Protein AF-A0A820HX40-F1 (afdb_monomer_lite)

Structure (mmCIF, N/CA/C/O backbone):
data_AF-A0A820HX40-F1
#
_entry.id   AF-A0A820HX40-F1
#
loop_
_atom_site.group_PDB
_atom_site.id
_atom_site.type_symbol
_atom_site.label_atom_id
_atom_site.label_alt_id
_atom_site.label_comp_id
_atom_site.label_asym_id
_atom_site.label_entity_id
_atom_site.label_seq_id
_atom_site.pdbx_PDB_ins_code
_atom_site.Cartn_x
_atom_site.Cartn_y
_atom_site.Cartn_z
_atom_site.occupancy
_atom_site.B_iso_or_equiv
_atom_site.auth_seq_id
_atom_site.auth_comp_id
_atom_site.auth_asym_id
_atom_site.auth_atom_id
_atom_site.pdbx_PDB_model_num
ATOM 1 N N . MET A 1 1 ? -8.913 46.344 -0.616 1.00 62.09 1 MET A N 1
ATOM 2 C CA . MET A 1 1 ? -8.814 44.987 -1.208 1.00 62.09 1 MET A CA 1
ATOM 3 C C . MET A 1 1 ? -7.650 44.812 -2.185 1.00 62.09 1 MET A C 1
ATOM 5 O O . MET A 1 1 ? -6.866 43.898 -1.988 1.00 62.09 1 MET A O 1
ATOM 9 N N . ARG A 1 2 ? -7.462 45.682 -3.193 1.00 68.81 2 ARG A N 1
ATOM 10 C CA . ARG A 1 2 ? -6.372 45.537 -4.188 1.00 68.81 2 ARG A CA 1
ATOM 11 C C . ARG A 1 2 ? -4.945 45.664 -3.620 1.00 68.81 2 ARG A C 1
ATOM 13 O O . ARG A 1 2 ? -4.053 44.970 -4.091 1.00 68.81 2 ARG A O 1
ATOM 20 N N . TYR A 1 3 ? -4.742 46.474 -2.577 1.00 76.94 3 TYR A N 1
ATOM 21 C CA . TYR A 1 3 ? -3.432 46.637 -1.923 1.00 76.94 3 TYR A CA 1
ATOM 22 C C . TYR A 1 3 ? -2.937 45.370 -1.212 1.00 76.94 3 TYR A C 1
ATOM 24 O O . TYR A 1 3 ? -1.769 45.020 -1.344 1.00 76.94 3 TYR A O 1
ATOM 32 N N . TYR A 1 4 ? -3.821 44.646 -0.521 1.00 77.62 4 TYR A N 1
ATOM 33 C CA . TYR A 1 4 ? -3.453 43.404 0.167 1.00 77.62 4 TYR A CA 1
ATOM 34 C C . TYR A 1 4 ? -3.091 42.287 -0.815 1.00 77.62 4 TYR A C 1
ATOM 36 O O . TYR A 1 4 ? -2.154 41.541 -0.560 1.00 77.62 4 TYR A O 1
ATOM 44 N N . LEU A 1 5 ? -3.761 42.226 -1.971 1.00 73.12 5 LEU A N 1
ATOM 45 C CA . LEU A 1 5 ? -3.443 41.263 -3.027 1.00 73.12 5 LEU A CA 1
ATOM 46 C C . LEU A 1 5 ? -2.043 41.504 -3.618 1.00 73.12 5 LEU A C 1
ATOM 48 O O . LEU A 1 5 ? -1.281 40.563 -3.812 1.00 73.12 5 LEU A O 1
ATOM 52 N N . ILE A 1 6 ? -1.676 42.769 -3.846 1.00 74.50 6 ILE A N 1
ATOM 53 C CA . ILE A 1 6 ? -0.346 43.140 -4.354 1.00 74.50 6 ILE A CA 1
ATOM 54 C C . ILE A 1 6 ? 0.740 42.863 -3.302 1.00 74.50 6 ILE A C 1
ATOM 56 O O . ILE A 1 6 ? 1.815 42.376 -3.653 1.00 74.50 6 ILE A O 1
ATOM 60 N N . LEU A 1 7 ? 0.459 43.125 -2.020 1.00 74.06 7 LEU A N 1
ATOM 61 C CA . LEU A 1 7 ? 1.388 42.832 -0.925 1.00 74.06 7 LEU A CA 1
ATOM 62 C C . LEU A 1 7 ? 1.625 41.320 -0.775 1.00 74.06 7 LEU A C 1
ATOM 64 O O . LEU A 1 7 ? 2.762 40.897 -0.604 1.00 74.06 7 LEU A O 1
ATOM 68 N N . PHE A 1 8 ? 0.570 40.511 -0.907 1.00 73.81 8 PHE A N 1
ATOM 69 C CA . PHE A 1 8 ? 0.637 39.051 -0.813 1.00 73.81 8 PHE A CA 1
ATOM 70 C C . PHE A 1 8 ? 1.453 38.442 -1.961 1.00 73.81 8 PHE A C 1
ATOM 72 O O . PHE A 1 8 ? 2.351 37.640 -1.729 1.00 73.81 8 PHE A O 1
ATOM 79 N N . ILE A 1 9 ? 1.229 38.909 -3.195 1.00 75.44 9 ILE A N 1
ATOM 80 C CA . ILE A 1 9 ? 2.014 38.491 -4.366 1.00 75.44 9 ILE A CA 1
ATOM 81 C C . ILE A 1 9 ? 3.492 38.884 -4.203 1.00 75.44 9 ILE A C 1
ATOM 83 O O . ILE A 1 9 ? 4.380 38.092 -4.512 1.00 75.44 9 ILE A O 1
ATOM 87 N N . ARG A 1 10 ? 3.785 40.078 -3.669 1.00 73.25 10 ARG A N 1
ATOM 88 C CA . ARG A 1 10 ? 5.164 40.509 -3.378 1.00 73.25 10 ARG A CA 1
ATOM 89 C C . ARG A 1 10 ? 5.830 39.665 -2.289 1.00 73.25 10 ARG A C 1
ATOM 91 O O . ARG A 1 10 ? 7.018 39.386 -2.417 1.00 73.25 10 ARG A O 1
ATOM 98 N N . LEU A 1 11 ? 5.086 39.229 -1.273 1.00 71.31 11 LEU A N 1
ATOM 99 C CA . LEU A 1 11 ? 5.598 38.364 -0.206 1.00 71.31 11 LEU A CA 1
ATOM 100 C C . LEU A 1 11 ? 5.922 36.954 -0.729 1.00 71.31 11 LEU A C 1
ATOM 102 O O . LEU A 1 11 ? 6.959 36.403 -0.376 1.00 71.31 11 LEU A O 1
ATOM 106 N N . CYS A 1 12 ? 5.101 36.420 -1.641 1.00 67.62 12 CYS A N 1
ATOM 107 C CA . CYS A 1 12 ? 5.338 35.125 -2.289 1.00 67.62 12 CYS A CA 1
ATOM 108 C C . CYS A 1 12 ? 6.520 35.129 -3.273 1.00 67.62 12 CYS A C 1
ATOM 110 O O . CYS A 1 12 ? 7.162 34.100 -3.447 1.00 67.62 12 CYS A O 1
ATOM 112 N N . ILE A 1 13 ? 6.812 36.260 -3.929 1.00 71.56 13 ILE A N 1
ATOM 113 C CA . ILE A 1 13 ? 7.915 36.357 -4.906 1.00 71.56 13 ILE A CA 1
ATOM 114 C C . ILE A 1 13 ? 9.262 36.652 -4.222 1.00 71.56 13 ILE A C 1
ATOM 116 O O . ILE A 1 13 ? 10.304 36.252 -4.733 1.00 71.56 13 ILE A O 1
ATOM 120 N N . LEU A 1 14 ? 9.260 37.348 -3.079 1.00 65.81 14 LEU A N 1
ATOM 121 C CA . LEU A 1 14 ? 10.488 37.753 -2.377 1.00 65.81 14 LEU A CA 1
ATOM 122 C C . LEU A 1 14 ? 10.947 36.777 -1.284 1.00 65.81 14 LEU A C 1
ATOM 124 O O . LEU A 1 14 ? 12.070 36.913 -0.810 1.00 65.81 14 LEU A O 1
ATOM 128 N N . TYR A 1 15 ? 10.128 35.789 -0.920 1.00 63.06 15 TYR A N 1
ATOM 129 C CA . TYR A 1 15 ? 10.543 34.648 -0.103 1.00 63.06 15 TYR A CA 1
ATOM 130 C C . TYR A 1 15 ? 10.597 33.385 -0.971 1.00 63.06 15 TYR A C 1
ATOM 132 O O . TYR A 1 15 ? 9.665 32.575 -0.934 1.00 63.06 15 TYR A O 1
ATOM 140 N N . PRO A 1 16 ? 11.658 33.181 -1.775 1.00 64.00 16 PRO A N 1
ATOM 141 C CA . PRO A 1 16 ? 11.935 31.850 -2.280 1.00 64.00 16 PRO A CA 1
ATOM 142 C C . PRO A 1 16 ? 12.153 30.951 -1.062 1.00 64.00 16 PRO A C 1
ATOM 144 O O . PRO A 1 16 ? 13.019 31.204 -0.228 1.00 64.00 16 PRO A O 1
ATOM 147 N N . ILE A 1 17 ? 11.313 29.928 -0.937 1.00 62.31 17 ILE A N 1
ATOM 148 C CA . ILE A 1 17 ? 11.479 28.863 0.045 1.00 62.31 17 ILE A CA 1
ATOM 149 C C . ILE A 1 17 ? 12.842 28.243 -0.258 1.00 62.31 17 ILE A C 1
ATOM 151 O O . ILE A 1 17 ? 12.992 27.545 -1.264 1.00 62.31 17 ILE A O 1
ATOM 155 N N . GLU A 1 18 ? 13.846 28.536 0.570 1.00 53.94 18 GLU A N 1
ATOM 156 C CA . GLU A 1 18 ? 15.091 27.782 0.571 1.00 53.94 18 GLU A CA 1
ATOM 157 C C . GLU A 1 18 ? 14.709 26.326 0.811 1.00 53.94 18 GLU A C 1
ATOM 159 O O . GLU A 1 18 ? 14.340 25.904 1.907 1.00 53.94 18 GLU A O 1
ATOM 164 N N . SER A 1 19 ? 14.716 25.564 -0.278 1.00 46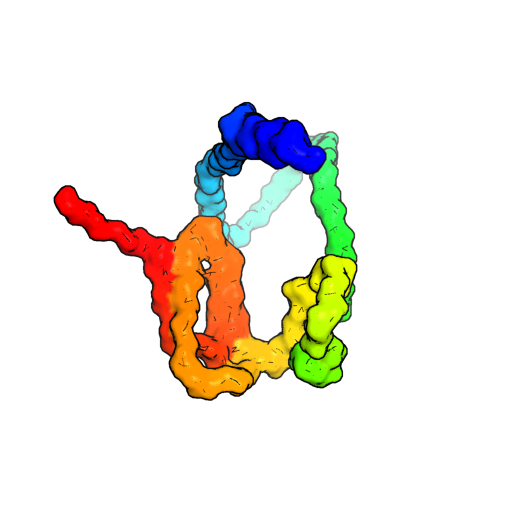.47 19 SER A N 1
ATOM 165 C CA . SER A 1 19 ? 14.550 24.127 -0.246 1.00 46.47 19 SER A CA 1
ATOM 166 C C . SER A 1 19 ? 15.738 23.601 0.540 1.00 46.47 19 SER A C 1
ATOM 168 O O . SER A 1 19 ? 16.864 23.603 0.047 1.00 46.47 19 SER A O 1
ATOM 170 N N . THR A 1 20 ? 15.500 23.221 1.794 1.00 49.19 20 THR A N 1
ATOM 171 C CA . THR A 1 20 ? 16.500 22.594 2.652 1.00 49.19 20 THR A CA 1
ATOM 172 C C . THR A 1 20 ? 16.835 21.227 2.061 1.00 49.19 20 THR A C 1
ATOM 174 O O . THR A 1 20 ? 16.227 20.207 2.377 1.00 49.19 20 THR A O 1
ATOM 177 N N . ILE A 1 21 ? 17.789 21.225 1.135 1.00 52.41 21 ILE A N 1
ATOM 178 C CA . ILE A 1 21 ? 18.456 20.041 0.612 1.00 52.41 21 ILE A CA 1
ATOM 179 C C . ILE A 1 21 ? 19.359 19.543 1.744 1.00 52.41 21 ILE A C 1
ATOM 181 O O . ILE A 1 21 ? 20.466 20.036 1.944 1.00 52.41 21 ILE A O 1
ATOM 185 N N . GLY A 1 22 ? 18.851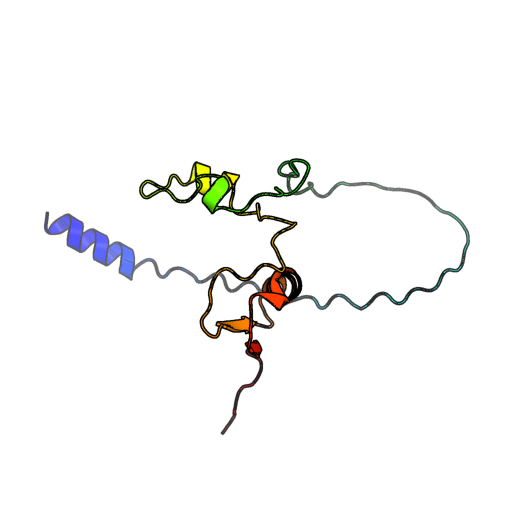 18.602 2.540 1.00 43.03 22 GLY A N 1
ATOM 186 C CA . GLY A 1 22 ? 19.650 17.883 3.529 1.00 43.03 22 GLY A CA 1
ATOM 187 C C . GLY A 1 22 ? 20.661 16.957 2.834 1.00 43.03 22 GLY A C 1
ATOM 188 O O . GLY A 1 22 ? 20.295 16.281 1.867 1.00 43.03 22 GLY A O 1
ATOM 189 N N . PRO A 1 23 ? 21.928 16.905 3.280 1.00 53.34 23 PRO A N 1
ATOM 190 C CA . PRO A 1 23 ? 22.953 16.106 2.629 1.00 53.34 23 PRO A CA 1
ATOM 191 C C . PRO A 1 23 ? 22.818 14.613 2.956 1.00 53.34 23 PRO A C 1
ATOM 193 O O . PRO A 1 23 ? 22.616 14.224 4.101 1.00 53.34 23 PRO A O 1
ATOM 196 N N . GLY A 1 24 ? 23.005 13.796 1.916 1.00 38.97 24 GLY A N 1
ATOM 197 C CA . GLY A 1 24 ? 23.921 12.651 1.919 1.00 38.97 24 GLY A CA 1
ATOM 198 C C . GLY A 1 24 ? 23.692 11.556 2.958 1.00 38.97 24 GLY A C 1
ATOM 199 O O . GLY A 1 24 ? 24.123 11.653 4.101 1.00 38.97 24 GLY A O 1
ATOM 200 N N . GLY A 1 25 ? 23.118 10.440 2.506 1.00 37.41 25 GLY A N 1
ATOM 201 C CA . GLY A 1 25 ? 23.002 9.217 3.289 1.00 37.41 25 GLY A CA 1
ATOM 202 C C . GLY A 1 25 ? 24.351 8.661 3.757 1.00 37.41 25 GLY A C 1
ATOM 203 O O . GLY A 1 25 ? 25.266 8.435 2.965 1.00 37.41 25 GLY A O 1
ATOM 204 N N . HIS A 1 26 ? 24.423 8.343 5.048 1.00 35.00 26 HIS A N 1
ATOM 205 C CA . HIS A 1 26 ? 25.384 7.384 5.570 1.00 35.00 26 HIS A CA 1
ATOM 206 C C . HIS A 1 26 ? 24.872 5.967 5.286 1.00 35.00 26 HIS A C 1
ATOM 208 O O . HIS A 1 26 ? 23.814 5.560 5.762 1.00 35.00 26 HIS A O 1
ATOM 214 N N . LYS A 1 27 ? 25.633 5.206 4.496 1.00 40.50 27 LYS A N 1
ATOM 215 C CA . LYS A 1 27 ? 25.455 3.759 4.353 1.00 40.50 27 LYS A CA 1
ATOM 216 C C . LYS A 1 27 ? 25.864 3.099 5.672 1.00 40.50 27 LYS A C 1
ATOM 218 O O . LYS A 1 27 ? 27.033 3.166 6.044 1.00 40.50 27 LYS A O 1
ATOM 223 N N . SER A 1 28 ? 24.928 2.461 6.370 1.00 32.75 28 SER A N 1
ATOM 224 C CA . SER A 1 28 ? 25.262 1.574 7.489 1.00 32.75 28 SER A CA 1
ATOM 225 C C . SER A 1 28 ? 25.777 0.231 6.948 1.00 32.75 28 SER A C 1
ATOM 227 O O . SER A 1 28 ? 25.144 -0.335 6.054 1.00 32.75 28 SER A O 1
ATOM 229 N N . PRO A 1 29 ? 26.908 -0.292 7.452 1.00 31.30 29 PRO A N 1
ATOM 230 C CA . PRO A 1 29 ? 27.432 -1.582 7.026 1.00 31.30 29 PRO A CA 1
ATOM 231 C C . PRO A 1 29 ? 26.609 -2.736 7.618 1.00 31.30 29 PRO A C 1
ATOM 233 O O . PRO A 1 29 ? 26.148 -2.675 8.759 1.00 31.30 29 PRO A O 1
ATOM 236 N N . SER A 1 30 ? 26.428 -3.797 6.825 1.00 31.95 30 SER A N 1
ATOM 237 C CA . SER A 1 30 ? 25.730 -5.023 7.217 1.00 31.95 30 SER A CA 1
ATOM 238 C C . SER A 1 30 ? 26.471 -5.736 8.347 1.00 31.95 30 SER A C 1
ATOM 240 O O . SER A 1 30 ? 27.651 -6.064 8.210 1.00 31.95 30 SER A O 1
ATOM 242 N N . LYS A 1 31 ? 25.773 -6.026 9.447 1.00 29.84 31 LYS A N 1
ATOM 243 C CA . LYS A 1 31 ? 26.318 -6.786 10.574 1.00 29.84 31 LYS A CA 1
ATOM 244 C C . LYS A 1 31 ? 26.164 -8.286 10.309 1.00 29.84 31 LYS A C 1
ATOM 246 O O . LYS A 1 31 ? 25.078 -8.832 10.485 1.00 29.84 31 LYS A O 1
ATOM 251 N N . ASN A 1 32 ? 27.252 -8.935 9.892 1.00 27.95 32 ASN A N 1
ATOM 252 C CA . ASN A 1 32 ? 27.385 -10.390 9.966 1.00 27.95 32 ASN A CA 1
ATOM 253 C C . ASN A 1 32 ? 27.562 -10.816 11.429 1.00 27.95 32 ASN A C 1
ATOM 255 O O . ASN A 1 32 ? 28.222 -10.147 12.226 1.00 27.95 32 ASN A O 1
ATOM 259 N N . ARG A 1 33 ? 26.892 -11.912 11.768 1.00 29.14 33 ARG A N 1
ATOM 260 C CA . ARG A 1 33 ? 26.834 -12.550 13.079 1.00 29.14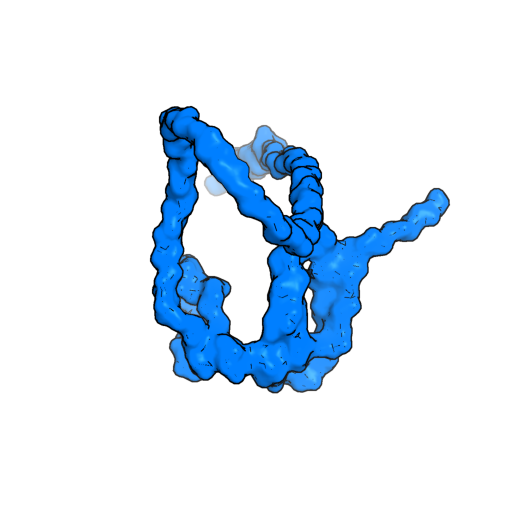 33 ARG A CA 1
ATOM 261 C C . ARG A 1 33 ? 28.013 -13.508 13.197 1.00 29.14 33 ARG A C 1
ATOM 263 O O . ARG A 1 33 ? 28.022 -14.474 12.456 1.00 29.14 33 ARG A O 1
ATOM 270 N N . ASP A 1 34 ? 28.909 -13.266 14.149 1.00 29.59 34 ASP A N 1
ATOM 271 C CA . ASP A 1 34 ? 29.706 -14.307 14.805 1.00 29.59 34 ASP A CA 1
ATOM 272 C C . ASP A 1 34 ? 30.048 -13.875 16.239 1.00 29.59 34 ASP A C 1
ATOM 274 O O . ASP A 1 34 ? 30.369 -12.717 16.510 1.00 29.59 34 ASP A O 1
ATOM 278 N N . GLN A 1 35 ? 29.874 -14.810 17.175 1.00 30.83 35 GLN A N 1
ATOM 279 C CA . GLN A 1 35 ? 30.122 -14.669 18.611 1.00 30.83 35 GLN A CA 1
ATOM 280 C C . GLN A 1 35 ? 31.556 -15.098 18.932 1.00 30.83 35 GLN A C 1
ATOM 282 O O . GLN A 1 35 ? 31.951 -16.187 18.532 1.00 30.83 35 GLN A O 1
ATOM 287 N N . THR A 1 36 ? 32.298 -14.324 19.729 1.00 25.39 36 THR A N 1
ATOM 288 C CA . THR A 1 36 ? 33.403 -14.818 20.578 1.00 25.39 36 THR A CA 1
ATOM 289 C C . THR A 1 36 ? 33.616 -13.849 21.756 1.00 25.39 36 THR A C 1
ATOM 291 O O . THR A 1 36 ? 33.418 -12.644 21.632 1.00 25.39 36 THR A O 1
ATOM 294 N N . VAL A 1 37 ? 33.928 -14.420 22.918 1.00 29.78 37 VAL A N 1
ATOM 295 C CA . VAL A 1 37 ? 33.872 -13.886 24.291 1.00 29.78 37 VAL A CA 1
ATOM 296 C C . VAL A 1 37 ? 35.230 -13.306 24.746 1.00 29.78 37 VAL A C 1
ATOM 298 O O . VAL A 1 37 ? 36.246 -13.904 24.411 1.00 29.78 37 VAL A O 1
ATOM 301 N N . LEU A 1 38 ? 35.233 -12.222 25.555 1.00 28.61 38 LEU A N 1
ATOM 302 C CA . LEU A 1 38 ? 35.916 -12.064 26.876 1.00 28.61 38 LEU A CA 1
ATOM 303 C C . LEU A 1 38 ? 36.489 -10.644 27.199 1.00 28.61 38 LEU A C 1
ATOM 305 O O . LEU A 1 38 ? 37.260 -10.079 26.434 1.00 28.61 38 LEU A O 1
ATOM 309 N N . SER A 1 39 ? 36.138 -10.172 28.412 1.00 29.36 39 SER A N 1
ATOM 310 C CA . SER A 1 39 ? 36.783 -9.224 29.369 1.00 29.36 39 SER A CA 1
ATOM 311 C C . SER A 1 39 ? 36.958 -7.704 29.117 1.00 29.36 39 SER A C 1
ATOM 313 O O . SER A 1 39 ? 37.867 -7.277 28.419 1.00 29.36 39 SER A O 1
ATOM 315 N N . ALA A 1 40 ? 36.153 -6.938 29.879 1.00 30.09 40 ALA A N 1
ATOM 316 C CA . ALA A 1 40 ? 36.456 -5.852 30.846 1.00 30.09 40 ALA A CA 1
ATOM 317 C C . ALA A 1 40 ? 37.325 -4.619 30.488 1.00 30.09 40 ALA A C 1
ATOM 319 O O . ALA A 1 40 ? 38.534 -4.737 30.320 1.00 30.09 40 ALA A O 1
ATOM 320 N N . SER A 1 41 ? 36.734 -3.412 30.586 1.00 30.38 41 SER A N 1
ATOM 321 C CA . SER A 1 41 ? 37.162 -2.254 31.423 1.00 30.38 41 SER A CA 1
ATOM 322 C C . SER A 1 41 ? 36.220 -1.041 31.231 1.00 30.38 41 SER A C 1
ATOM 324 O O . SER A 1 41 ? 35.386 -1.037 30.331 1.00 30.38 41 SER A O 1
ATOM 326 N N . THR A 1 42 ? 36.301 -0.096 32.167 1.00 28.08 42 THR A N 1
ATOM 327 C CA . THR A 1 42 ? 35.261 0.804 32.696 1.00 28.08 42 THR A CA 1
ATOM 328 C C . THR A 1 42 ? 35.223 2.226 32.088 1.00 28.08 42 THR A C 1
ATOM 330 O O . THR A 1 42 ? 36.217 2.685 31.536 1.00 28.08 42 THR A O 1
ATOM 333 N N . ASP A 1 43 ? 34.088 2.898 32.336 1.00 31.11 43 ASP A N 1
ATOM 334 C CA . ASP A 1 43 ? 33.851 4.342 32.571 1.00 31.11 43 ASP A CA 1
ATOM 335 C C . ASP A 1 43 ? 33.522 5.350 31.436 1.00 31.11 43 ASP A C 1
ATOM 337 O O . ASP A 1 43 ? 34.129 5.400 30.370 1.00 31.11 43 ASP A O 1
ATOM 341 N N . ASP A 1 44 ? 32.546 6.193 31.813 1.00 33.69 44 ASP A N 1
ATOM 342 C CA . ASP A 1 44 ? 32.146 7.540 31.375 1.00 33.69 44 ASP A CA 1
ATOM 343 C C . ASP A 1 44 ? 30.964 7.757 30.393 1.00 33.69 44 ASP A C 1
ATOM 345 O O . ASP A 1 44 ? 30.974 7.474 29.197 1.00 33.69 44 ASP A O 1
ATOM 349 N N . GLU A 1 45 ? 29.914 8.341 30.980 1.00 37.38 45 GLU A N 1
ATOM 350 C CA . GLU A 1 45 ? 28.583 8.695 30.488 1.00 37.38 45 GLU A CA 1
ATOM 351 C C . GLU A 1 45 ? 28.542 10.152 29.985 1.00 37.38 45 GLU A C 1
ATOM 353 O O . GLU A 1 45 ? 29.104 11.020 30.645 1.00 37.38 45 GLU A O 1
ATOM 358 N N . GLN A 1 46 ? 27.800 10.454 28.905 1.00 32.69 46 GLN A N 1
ATOM 359 C CA . GLN A 1 46 ? 26.869 11.602 28.861 1.00 32.69 46 GLN A CA 1
ATOM 360 C C . GLN A 1 46 ? 25.769 11.410 27.782 1.00 32.69 46 GLN A C 1
ATOM 362 O O . GLN A 1 46 ? 26.057 10.927 26.683 1.00 32.69 46 GLN A O 1
ATOM 367 N N . PRO A 1 47 ? 24.503 11.786 28.064 1.00 33.03 47 PRO A N 1
ATOM 368 C CA . PRO A 1 47 ? 23.324 11.312 27.342 1.00 33.03 47 PRO A CA 1
ATOM 369 C C . PRO A 1 47 ? 22.896 12.256 26.208 1.00 33.03 47 PRO A C 1
ATOM 371 O O . PRO A 1 47 ? 22.593 13.430 26.422 1.00 33.03 47 PRO A O 1
ATOM 374 N N . ILE A 1 48 ? 22.777 11.733 24.985 1.00 40.91 48 ILE A N 1
ATOM 375 C CA . ILE A 1 48 ? 22.140 12.464 23.882 1.00 40.91 48 ILE A CA 1
ATOM 376 C C . ILE A 1 48 ? 20.632 12.218 23.952 1.00 40.91 48 ILE A C 1
ATOM 378 O O . ILE A 1 48 ? 20.134 11.165 23.561 1.00 40.91 48 ILE A O 1
ATOM 382 N N . VAL A 1 49 ? 19.950 13.226 24.498 1.00 37.47 49 VAL A N 1
ATOM 383 C CA . VAL A 1 49 ? 18.509 13.518 24.493 1.00 37.47 49 VAL A CA 1
ATOM 384 C C . VAL A 1 49 ? 17.698 12.617 23.556 1.00 37.47 49 VAL A C 1
ATOM 386 O O . VAL A 1 49 ? 17.606 12.826 22.344 1.00 37.47 49 VAL A O 1
ATOM 389 N N . SER A 1 50 ? 17.076 11.612 24.166 1.00 35.66 50 SER A N 1
ATOM 390 C CA . SER A 1 50 ? 16.117 10.698 23.563 1.00 35.66 50 SER A CA 1
ATOM 391 C C . SER A 1 50 ? 14.978 11.486 22.925 1.00 35.66 50 SER A C 1
ATOM 393 O O . SER A 1 50 ? 14.175 12.111 23.619 1.00 35.66 50 SER A O 1
ATOM 395 N N . ARG A 1 51 ? 14.891 11.438 21.592 1.00 43.41 51 ARG A N 1
ATOM 396 C CA . ARG A 1 51 ? 13.708 11.861 20.836 1.00 43.41 51 ARG A CA 1
ATOM 397 C C . ARG A 1 51 ? 12.505 11.179 21.483 1.00 43.41 51 ARG A C 1
ATOM 399 O O . ARG A 1 51 ? 12.448 9.951 21.524 1.00 43.41 51 ARG A O 1
ATOM 406 N N . SER A 1 52 ? 11.639 11.982 22.089 1.00 37.00 52 SER A N 1
ATOM 407 C CA . SER A 1 52 ? 10.578 11.524 22.973 1.00 37.00 52 SER A CA 1
ATOM 408 C C . SER A 1 52 ? 9.789 10.395 22.322 1.00 37.00 52 SER A C 1
ATOM 410 O O . SER A 1 52 ? 9.252 10.513 21.221 1.00 37.00 5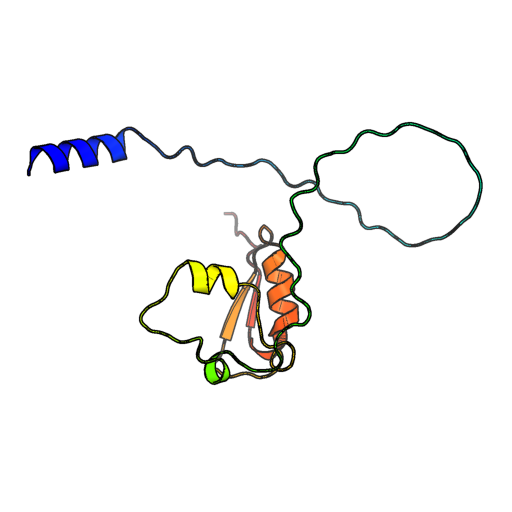2 SER A O 1
ATOM 412 N N . LYS A 1 53 ? 9.771 9.273 23.038 1.00 40.38 53 LYS A N 1
ATOM 413 C CA . LYS A 1 53 ? 8.934 8.110 22.803 1.00 40.38 53 LYS A CA 1
ATOM 414 C C . LYS A 1 53 ? 7.477 8.574 22.828 1.00 40.38 53 LYS A C 1
ATOM 416 O O . LYS A 1 53 ? 6.873 8.654 23.892 1.00 40.38 53 LYS A O 1
ATOM 421 N N . LEU A 1 54 ? 6.938 8.942 21.664 1.00 40.84 54 LEU A N 1
ATOM 422 C CA . LEU A 1 54 ? 5.496 9.017 21.469 1.00 40.84 54 LEU A CA 1
ATOM 423 C C . LEU A 1 54 ? 4.968 7.615 21.746 1.00 40.84 54 LEU A C 1
ATOM 425 O O . LEU A 1 54 ? 5.466 6.639 21.185 1.00 40.84 54 LEU A O 1
ATOM 429 N N . GLN A 1 55 ? 4.058 7.546 22.710 1.00 38.69 55 GLN A N 1
ATOM 430 C CA . GLN A 1 55 ? 3.484 6.331 23.256 1.00 38.69 55 GLN A CA 1
ATOM 431 C C . GLN A 1 55 ? 3.154 5.328 22.154 1.00 38.69 55 GLN A C 1
ATOM 433 O O . GLN A 1 55 ? 2.245 5.520 21.352 1.00 38.69 55 GLN A O 1
ATOM 438 N N . GLU A 1 56 ? 3.904 4.235 22.165 1.00 43.59 56 GLU A N 1
ATOM 439 C CA . GLU A 1 56 ? 3.559 2.989 21.508 1.00 43.59 56 GLU A CA 1
ATOM 440 C C . GLU A 1 56 ? 2.318 2.455 22.232 1.00 43.59 56 GLU A C 1
ATOM 442 O O . GLU A 1 56 ? 2.415 1.746 23.234 1.00 43.59 56 GLU A O 1
ATOM 447 N N . SER A 1 57 ? 1.132 2.897 21.804 1.00 44.59 57 SER A N 1
ATOM 448 C CA . SER A 1 57 ? -0.129 2.342 22.281 1.00 44.59 57 SER A CA 1
ATOM 449 C C . SER A 1 57 ? -0.255 0.926 21.724 1.00 44.59 57 SER A C 1
ATOM 451 O O . SER A 1 57 ? -0.721 0.706 20.610 1.00 44.59 57 SER A O 1
ATOM 453 N N . SER A 1 58 ? 0.283 -0.013 22.495 1.00 62.97 58 SER A N 1
ATOM 454 C CA . SER A 1 58 ? -0.204 -1.373 22.714 1.00 62.97 58 SER A CA 1
ATOM 455 C C . SER A 1 58 ? -1.241 -1.886 21.701 1.00 62.97 58 SER A C 1
ATOM 457 O O . SER A 1 58 ? -2.433 -1.635 21.843 1.00 62.97 58 SER A O 1
ATOM 459 N N . GLN A 1 59 ? -0.745 -2.705 20.772 1.00 77.19 59 GLN A N 1
ATOM 460 C CA . GLN A 1 59 ? -1.468 -3.551 19.815 1.00 77.19 59 GLN A CA 1
ATOM 461 C C . GLN A 1 59 ? -2.152 -2.831 18.644 1.00 77.19 59 GLN A C 1
ATOM 463 O O . GLN A 1 59 ? -3.052 -2.008 18.791 1.00 77.19 59 GLN A O 1
ATOM 468 N N . LEU A 1 60 ? -1.717 -3.203 17.436 1.00 87.12 60 LEU A N 1
ATOM 469 C CA . LEU A 1 60 ? -2.361 -2.805 16.191 1.00 87.12 60 LEU A CA 1
ATOM 470 C C . LEU A 1 60 ? -3.796 -3.347 16.156 1.00 87.12 60 LEU A C 1
ATOM 472 O O . LEU A 1 60 ? -4.019 -4.493 16.550 1.00 87.12 60 LEU A O 1
ATOM 476 N N . PRO A 1 61 ? -4.764 -2.576 15.640 1.00 90.88 61 PRO A N 1
ATOM 477 C CA . PRO A 1 61 ? -6.144 -3.025 15.567 1.00 90.88 61 PRO A CA 1
ATOM 478 C C . PRO A 1 61 ? -6.284 -4.283 14.696 1.00 90.88 61 PRO A C 1
ATOM 480 O O . PRO A 1 61 ? -5.518 -4.508 13.755 1.00 90.88 61 PRO A O 1
ATOM 483 N N . HIS A 1 62 ? -7.303 -5.084 15.006 1.00 91.69 62 HIS A N 1
ATOM 484 C CA . HIS A 1 62 ? -7.673 -6.292 14.255 1.00 91.69 62 HIS A CA 1
ATOM 485 C C . HIS A 1 62 ? -8.823 -6.070 13.262 1.00 91.69 62 HIS A C 1
ATOM 487 O O . HIS A 1 62 ? -9.166 -6.972 12.501 1.00 91.69 62 HIS A O 1
ATOM 493 N N . ILE A 1 63 ? -9.405 -4.869 13.264 1.00 92.50 63 ILE A N 1
ATOM 494 C CA . ILE A 1 63 ? -10.542 -4.485 12.424 1.00 92.50 63 ILE A CA 1
ATOM 495 C C . ILE A 1 63 ? -10.143 -3.411 11.410 1.00 92.50 63 ILE A C 1
ATOM 497 O O . ILE A 1 63 ? -9.244 -2.596 11.653 1.00 92.50 63 ILE A O 1
ATOM 501 N N . ASN A 1 64 ? -10.798 -3.430 10.249 1.00 92.25 64 ASN A N 1
ATOM 502 C CA . ASN A 1 64 ? -10.512 -2.520 9.140 1.00 92.25 64 ASN A CA 1
ATOM 503 C C . ASN A 1 64 ? -11.065 -1.099 9.388 1.00 92.25 64 ASN A C 1
ATOM 505 O O . ASN A 1 64 ? -11.796 -0.842 10.341 1.00 92.25 64 ASN A O 1
ATOM 509 N N . ILE A 1 65 ? -10.702 -0.149 8.522 1.00 92.44 65 ILE A N 1
ATOM 510 C CA . ILE A 1 65 ? -11.111 1.261 8.660 1.00 92.44 65 ILE A CA 1
ATOM 511 C C . ILE A 1 65 ? -12.619 1.493 8.466 1.00 92.44 65 ILE A C 1
ATOM 513 O O . ILE A 1 65 ? -13.144 2.451 9.031 1.00 92.44 65 ILE A O 1
ATOM 517 N N . PHE A 1 66 ? -13.301 0.629 7.704 1.00 91.19 66 PHE A N 1
ATOM 518 C CA . PHE A 1 66 ? -14.741 0.731 7.450 1.00 91.19 66 PHE A CA 1
ATOM 519 C C . PHE A 1 66 ? -15.529 0.418 8.724 1.00 91.19 66 PHE A C 1
ATOM 521 O O . PHE A 1 66 ? -16.426 1.163 9.098 1.00 91.19 66 PHE A O 1
ATOM 528 N N . GLU A 1 67 ? -15.132 -0.634 9.440 1.00 91.81 67 GLU A N 1
ATOM 529 C CA . GLU A 1 67 ? -15.737 -1.039 10.715 1.00 91.81 67 GLU A CA 1
ATOM 530 C C . GLU A 1 67 ? -15.407 -0.078 11.858 1.00 91.81 67 GLU A C 1
ATOM 532 O O . GLU A 1 67 ? -16.198 0.090 12.783 1.00 91.81 67 GLU A O 1
ATOM 537 N N . ARG A 1 68 ? -14.246 0.583 11.795 1.00 91.62 68 ARG A N 1
ATOM 538 C CA . ARG A 1 68 ? -13.834 1.584 12.788 1.00 91.62 68 ARG A CA 1
ATOM 539 C C . ARG A 1 68 ? -14.547 2.929 12.634 1.00 91.62 68 ARG A C 1
ATOM 541 O O . ARG A 1 68 ? -14.352 3.784 13.491 1.00 91.62 68 ARG A O 1
ATOM 548 N N . GLY A 1 69 ? -15.305 3.136 11.555 1.00 90.94 69 GLY A N 1
ATOM 549 C CA . GLY A 1 69 ? -15.988 4.404 11.297 1.00 90.94 69 GLY A CA 1
ATOM 550 C C . GLY A 1 69 ? -15.036 5.584 11.083 1.00 90.94 69 GLY A C 1
ATOM 551 O O . GLY A 1 69 ? -15.395 6.706 11.393 1.00 90.94 69 GLY A O 1
ATOM 552 N N . LEU A 1 70 ? -13.818 5.347 10.575 1.00 91.69 70 LEU A N 1
ATOM 553 C CA . LEU A 1 70 ? -12.811 6.405 10.371 1.00 91.69 70 LEU A CA 1
ATOM 554 C C . LEU A 1 70 ? -12.948 7.147 9.032 1.00 91.69 70 LEU A C 1
ATOM 556 O O . LEU A 1 70 ? -12.122 7.999 8.705 1.00 91.69 70 LEU A O 1
ATOM 560 N N . LEU A 1 71 ? -13.939 6.776 8.223 1.00 91.62 71 LEU A N 1
ATOM 561 C CA . LEU A 1 71 ? -14.226 7.401 6.938 1.00 91.62 71 LEU A CA 1
ATOM 562 C C . LEU A 1 71 ? -15.295 8.471 7.146 1.00 91.62 71 LEU A C 1
ATOM 564 O O . LEU A 1 71 ? -16.486 8.202 7.021 1.00 91.62 71 LEU A O 1
ATOM 568 N N . GLU A 1 72 ? -14.842 9.670 7.492 1.00 91.19 72 GLU A N 1
ATOM 569 C CA . GLU A 1 72 ? -15.682 10.841 7.738 1.00 91.19 72 GLU A CA 1
ATOM 570 C C . GLU A 1 72 ? -15.429 11.903 6.657 1.00 91.19 72 GLU A C 1
ATOM 572 O O . GLU A 1 72 ? -14.303 12.043 6.173 1.00 91.19 72 GLU A O 1
ATOM 577 N N . GLU A 1 73 ? -16.466 12.654 6.271 1.00 92.00 73 GLU A N 1
ATOM 578 C CA . GLU A 1 73 ? -16.311 13.806 5.364 1.00 92.00 73 GLU A CA 1
ATOM 579 C C . GLU A 1 73 ? -15.611 14.980 6.076 1.00 92.00 73 GLU A C 1
ATOM 581 O O . GLU A 1 73 ? -14.735 15.630 5.501 1.00 92.00 73 GLU A O 1
ATOM 586 N N . ASP A 1 74 ? -15.928 15.191 7.357 1.00 92.00 74 ASP A N 1
ATOM 587 C CA . ASP A 1 74 ? -15.399 16.278 8.185 1.00 92.00 74 ASP A CA 1
ATOM 588 C C . ASP A 1 74 ? -14.147 15.847 8.976 1.00 92.00 74 ASP A C 1
ATOM 590 O O . ASP A 1 74 ? -14.179 15.605 10.182 1.00 92.00 74 ASP A O 1
ATOM 594 N N . LEU A 1 75 ? -12.999 15.762 8.299 1.00 94.38 75 LEU A N 1
ATOM 595 C CA . LEU A 1 75 ? -11.739 15.333 8.920 1.00 94.38 75 LEU A CA 1
ATOM 596 C C . LEU A 1 75 ? -11.084 16.422 9.786 1.00 94.38 75 LEU A C 1
ATOM 598 O O . LEU A 1 75 ? -10.785 17.526 9.325 1.00 94.38 75 LEU A O 1
ATOM 602 N N . THR A 1 76 ? -10.726 16.069 11.026 1.00 94.81 76 THR A N 1
ATOM 603 C CA . THR A 1 76 ? -9.915 16.935 11.902 1.00 94.81 76 THR A CA 1
ATOM 604 C C . THR A 1 76 ? -8.434 16.528 11.889 1.00 94.81 76 THR A C 1
ATOM 606 O O . THR A 1 76 ? -8.127 15.334 11.939 1.00 94.81 76 THR A O 1
ATOM 609 N N . PRO A 1 77 ? -7.469 17.470 11.921 1.00 96.00 77 PRO A N 1
ATOM 610 C CA . PRO A 1 77 ? -6.042 17.128 11.985 1.00 96.00 77 PRO A CA 1
ATOM 611 C C . PRO A 1 77 ? -5.677 16.248 13.189 1.00 96.00 77 PRO A C 1
ATOM 613 O O . PRO A 1 77 ? -4.838 15.356 13.077 1.00 96.00 77 PRO A O 1
ATOM 616 N N . ALA A 1 78 ? -6.338 16.465 14.331 1.00 95.00 78 ALA A N 1
ATOM 617 C CA . ALA A 1 78 ? -6.144 15.664 15.535 1.00 95.00 78 ALA A CA 1
ATOM 618 C C . ALA A 1 78 ? -6.514 14.188 15.311 1.00 95.00 78 ALA A C 1
ATOM 620 O O . ALA A 1 78 ? -5.761 13.306 15.722 1.00 95.00 78 ALA A O 1
ATOM 621 N N . SER A 1 79 ? -7.620 13.913 14.607 1.00 93.12 79 SER A N 1
ATOM 622 C CA . SER A 1 79 ? -8.038 12.541 14.282 1.00 93.12 79 SER A CA 1
ATOM 623 C C . SER A 1 79 ? -7.030 11.819 13.379 1.00 93.12 79 SER A C 1
ATOM 625 O O . SER A 1 79 ? -6.722 10.649 13.614 1.00 93.12 79 SER A O 1
ATOM 627 N N . ILE A 1 80 ? -6.446 12.525 12.403 1.00 94.38 80 ILE A N 1
ATOM 628 C CA . ILE A 1 80 ? -5.423 11.978 11.503 1.00 94.38 80 ILE A CA 1
ATOM 629 C C . ILE A 1 80 ? -4.157 11.662 12.297 1.00 94.38 80 ILE A C 1
ATOM 631 O O . ILE A 1 80 ? -3.648 10.546 12.225 1.00 94.38 80 ILE A O 1
ATOM 635 N N . LEU A 1 81 ? -3.671 12.612 13.100 1.00 95.75 81 LEU A N 1
ATOM 636 C CA . LEU A 1 81 ? -2.470 12.420 13.917 1.00 95.75 81 LEU A CA 1
ATOM 637 C C . LEU A 1 81 ? -2.632 11.293 14.944 1.00 95.75 81 LEU A C 1
ATOM 639 O O . LEU A 1 81 ? -1.657 10.608 15.242 1.00 95.75 81 LEU A O 1
ATOM 643 N N . ALA A 1 82 ? -3.848 11.063 15.440 1.00 93.56 82 ALA A N 1
ATOM 644 C CA . ALA A 1 82 ? -4.142 9.950 16.334 1.00 93.56 82 ALA A CA 1
ATOM 645 C C . ALA A 1 82 ? -4.144 8.582 15.623 1.00 93.56 82 ALA A C 1
ATOM 647 O O . ALA A 1 82 ? -3.820 7.578 16.250 1.00 93.56 82 ALA A O 1
ATOM 648 N N . ASN A 1 83 ? -4.492 8.519 14.329 1.00 93.50 83 ASN A N 1
ATOM 649 C CA . ASN A 1 83 ? -4.765 7.251 13.641 1.00 93.50 83 ASN A CA 1
ATOM 650 C C . ASN A 1 83 ? -3.818 6.905 12.478 1.00 93.50 83 ASN A C 1
ATOM 652 O O . ASN A 1 83 ? -3.856 5.758 12.033 1.00 93.50 83 ASN A O 1
ATOM 656 N N . TYR A 1 84 ? -2.964 7.819 11.994 1.00 94.06 84 TYR A N 1
ATOM 657 C CA . TYR A 1 84 ? -2.186 7.632 10.752 1.00 94.06 84 TYR A CA 1
ATOM 658 C C . TYR A 1 84 ? -1.237 6.425 10.762 1.00 94.06 84 TYR A C 1
ATOM 660 O O . TYR A 1 84 ? -0.952 5.863 9.708 1.00 94.06 84 TYR A O 1
ATOM 668 N N . GLN A 1 85 ? -0.739 6.024 11.936 1.00 93.38 85 GLN A N 1
ATOM 669 C CA . GLN A 1 85 ? 0.120 4.841 12.082 1.00 93.38 85 GLN A CA 1
ATOM 670 C C . GLN A 1 85 ? -0.679 3.544 12.253 1.00 93.38 85 GLN A C 1
ATOM 672 O O . GLN A 1 85 ? -0.123 2.455 12.124 1.00 93.38 85 GLN A O 1
ATOM 677 N N . SER A 1 86 ? -1.973 3.640 12.570 1.00 93.06 86 SER A N 1
ATOM 678 C CA . SER A 1 86 ? -2.811 2.480 12.857 1.00 93.06 86 SER A CA 1
ATOM 679 C C . SER A 1 86 ? -3.315 1.838 11.564 1.00 93.06 86 SER A C 1
ATOM 681 O O . SER A 1 86 ? -3.940 2.488 10.729 1.00 93.06 86 SER A O 1
ATOM 683 N N . TYR A 1 87 ? -3.096 0.534 11.418 1.00 94.12 87 TYR A N 1
ATOM 684 C CA . TYR A 1 87 ? -3.644 -0.278 10.333 1.00 94.12 87 TYR A CA 1
ATOM 685 C C . TYR A 1 87 ? -4.130 -1.623 10.879 1.00 94.12 87 TYR A C 1
ATOM 687 O O . TYR A 1 87 ? -3.668 -2.065 11.930 1.00 94.12 87 TYR A O 1
ATOM 695 N N . CYS A 1 88 ? -5.062 -2.274 10.174 1.00 94.75 88 CYS A N 1
ATOM 696 C CA . CYS A 1 88 ? -5.518 -3.609 10.561 1.00 94.75 88 CYS A CA 1
ATOM 697 C C . CYS A 1 88 ? -4.395 -4.631 10.341 1.00 94.75 88 CYS A C 1
ATOM 699 O O . CYS A 1 88 ? -4.062 -4.939 9.194 1.00 94.75 88 CYS A O 1
ATOM 701 N N . SER A 1 89 ? -3.837 -5.169 11.424 1.00 92.88 89 SER A N 1
ATOM 702 C CA . SER A 1 89 ? -2.730 -6.132 11.369 1.00 92.88 89 SER A CA 1
ATOM 703 C C . SER A 1 89 ? -3.141 -7.485 10.778 1.00 92.88 89 SER A C 1
ATOM 705 O O . SER A 1 89 ? -2.361 -8.107 10.064 1.00 92.88 89 SER A O 1
ATOM 707 N N . THR A 1 90 ? -4.382 -7.908 11.017 1.00 93.56 90 THR A N 1
ATOM 708 C CA . THR A 1 90 ? -4.974 -9.164 10.525 1.00 93.56 90 THR A CA 1
ATOM 709 C C . THR A 1 90 ? -5.585 -9.062 9.132 1.00 93.56 90 THR A C 1
ATOM 711 O O . THR A 1 90 ? -6.022 -10.070 8.599 1.00 93.56 90 THR A O 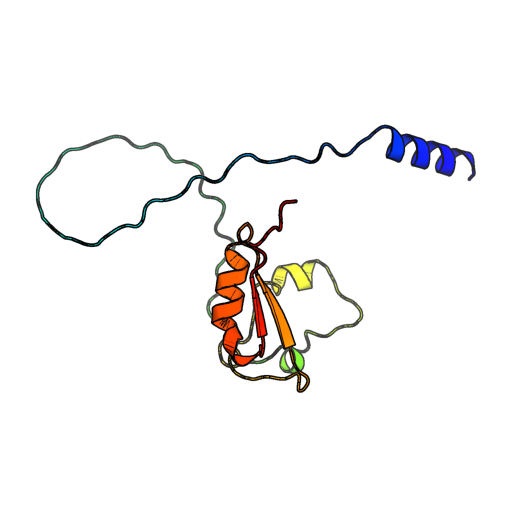1
ATOM 714 N N . CYS A 1 91 ? -5.631 -7.864 8.543 1.00 93.00 91 CYS A N 1
ATOM 715 C CA . CYS A 1 91 ? -6.228 -7.621 7.228 1.00 93.00 91 CYS A CA 1
ATOM 716 C C . CYS A 1 91 ? -5.180 -7.198 6.182 1.00 93.00 91 CYS A C 1
ATOM 718 O O . CYS A 1 91 ? -5.525 -6.570 5.173 1.00 93.00 91 CYS A O 1
ATOM 720 N N . THR A 1 92 ? -3.888 -7.413 6.440 1.00 94.38 92 THR A N 1
ATOM 721 C CA . THR A 1 92 ? -2.784 -6.961 5.571 1.00 94.38 92 THR A CA 1
ATOM 722 C C . THR A 1 92 ? -2.762 -7.701 4.234 1.00 94.38 92 THR A C 1
ATOM 724 O O . THR A 1 92 ? -2.426 -7.109 3.209 1.00 94.38 92 THR A O 1
ATOM 727 N N . ASP A 1 93 ? -3.213 -8.946 4.238 1.00 94.19 93 ASP A N 1
ATOM 728 C CA . ASP A 1 93 ? -3.378 -9.844 3.101 1.00 94.19 93 ASP A CA 1
ATOM 729 C C . ASP A 1 93 ? -4.712 -9.658 2.358 1.00 94.19 93 ASP A C 1
ATOM 731 O O . ASP A 1 93 ? -4.804 -9.890 1.156 1.00 94.19 93 ASP A O 1
ATOM 735 N N . VAL A 1 94 ? -5.743 -9.162 3.044 1.00 94.62 94 VAL A N 1
ATOM 736 C CA . VAL A 1 94 ? -7.078 -8.977 2.460 1.00 94.62 94 VAL A CA 1
ATOM 737 C C . VAL A 1 94 ? -7.102 -7.831 1.447 1.00 94.62 94 VAL A C 1
ATOM 739 O O . VAL A 1 94 ? -6.907 -6.661 1.790 1.00 94.62 94 VAL A O 1
ATOM 742 N N . ARG A 1 95 ? -7.422 -8.127 0.188 1.00 94.81 95 ARG A N 1
ATOM 743 C CA . ARG A 1 95 ? -7.563 -7.124 -0.873 1.00 94.81 95 ARG A CA 1
ATOM 744 C C . ARG A 1 95 ? -9.013 -6.639 -0.992 1.00 94.81 95 ARG A C 1
ATOM 746 O O . ARG A 1 95 ? -9.902 -7.415 -1.309 1.00 94.81 95 ARG A O 1
ATOM 753 N N . GLN A 1 96 ? -9.235 -5.341 -0.763 1.00 93.38 96 GLN A N 1
ATOM 754 C CA . GLN A 1 96 ? -10.560 -4.696 -0.872 1.00 93.38 96 GLN A CA 1
ATOM 755 C C . GLN A 1 96 ? -10.829 -4.084 -2.258 1.00 93.38 96 GLN A C 1
ATOM 757 O O . GLN A 1 96 ? -11.972 -3.845 -2.627 1.00 93.38 96 GLN A O 1
ATOM 762 N N . PHE A 1 97 ? -9.777 -3.820 -3.034 1.00 95.31 97 PHE A N 1
ATOM 763 C CA . PHE A 1 97 ? -9.874 -3.213 -4.360 1.00 95.31 97 PHE A CA 1
ATOM 764 C C . PHE A 1 97 ? -9.648 -4.266 -5.446 1.00 95.31 97 PHE A C 1
ATOM 766 O O . PHE A 1 97 ? -8.610 -4.920 -5.447 1.00 95.31 97 PHE A O 1
ATOM 773 N N . SER A 1 98 ? -10.599 -4.435 -6.365 1.00 96.25 98 SER A N 1
ATOM 774 C CA . SER A 1 98 ? -10.622 -5.556 -7.318 1.00 96.25 98 SER A CA 1
ATOM 775 C C . SER A 1 98 ? -9.788 -5.349 -8.583 1.00 96.25 98 SER A C 1
ATOM 777 O O . SER A 1 98 ? -9.339 -6.325 -9.178 1.00 96.25 98 SER A O 1
ATOM 779 N N . ASN A 1 99 ? -9.577 -4.105 -9.014 1.00 97.69 99 ASN A N 1
ATOM 780 C CA . ASN A 1 99 ? -8.852 -3.826 -10.256 1.00 97.69 99 ASN A CA 1
ATOM 781 C C . ASN A 1 99 ? -7.335 -3.912 -10.055 1.00 97.69 99 ASN A C 1
ATOM 783 O O . ASN A 1 99 ? -6.881 -3.740 -8.920 1.00 97.69 99 ASN A O 1
ATOM 787 N N . PRO A 1 100 ? -6.549 -4.097 -11.135 1.00 97.88 100 PRO A N 1
ATOM 788 C CA . PRO A 1 100 ? -5.099 -4.178 -11.042 1.00 97.88 100 PRO A CA 1
ATOM 789 C C . PRO A 1 100 ? -4.454 -2.978 -10.336 1.00 97.88 100 PRO A C 1
ATOM 791 O O . PRO A 1 100 ? -4.805 -1.828 -10.605 1.00 97.88 100 PRO A O 1
ATOM 794 N N . THR A 1 101 ? -3.490 -3.240 -9.454 1.00 97.88 101 THR A N 1
ATOM 795 C CA . THR A 1 101 ? -2.791 -2.232 -8.645 1.00 97.88 101 THR A CA 1
ATOM 796 C C . THR A 1 101 ? -1.287 -2.265 -8.894 1.00 97.88 101 THR A C 1
ATOM 798 O O . THR A 1 101 ? -0.626 -3.297 -8.774 1.00 97.88 101 THR A O 1
ATOM 801 N N . LEU A 1 102 ? -0.732 -1.097 -9.219 1.00 97.56 102 LEU A N 1
ATOM 802 C CA . LEU A 1 102 ? 0.700 -0.859 -9.378 1.00 97.56 102 LEU A CA 1
ATOM 803 C C . LEU A 1 102 ? 1.184 0.064 -8.261 1.00 97.56 102 LEU A C 1
ATOM 805 O O . LEU A 1 102 ? 0.567 1.099 -8.008 1.00 97.56 102 LEU A O 1
ATOM 809 N N . ILE A 1 103 ? 2.322 -0.267 -7.654 1.00 97.19 103 ILE A N 1
ATOM 810 C CA . ILE A 1 103 ? 3.010 0.622 -6.714 1.00 97.19 103 ILE A CA 1
ATOM 811 C C . ILE A 1 103 ? 4.376 1.056 -7.227 1.00 97.19 103 ILE A C 1
ATOM 813 O O . ILE A 1 103 ? 5.100 0.287 -7.858 1.00 97.19 103 ILE A O 1
ATOM 817 N N . PHE A 1 104 ? 4.746 2.291 -6.895 1.00 97.31 104 PHE A N 1
ATOM 818 C CA . PHE A 1 104 ? 6.090 2.813 -7.099 1.00 97.31 104 PHE A CA 1
ATOM 819 C C . PHE A 1 104 ? 6.878 2.742 -5.798 1.00 97.31 104 PHE A C 1
ATOM 821 O O . PHE A 1 104 ? 6.395 3.165 -4.748 1.00 97.31 104 PHE A O 1
ATOM 828 N N . ILE A 1 105 ? 8.110 2.247 -5.876 1.00 97.50 105 ILE A N 1
ATOM 829 C CA . ILE A 1 105 ? 9.039 2.237 -4.743 1.00 97.50 105 ILE A CA 1
ATOM 830 C C . ILE A 1 105 ? 10.273 3.031 -5.134 1.00 97.50 105 ILE A C 1
ATOM 832 O O . ILE A 1 105 ? 10.833 2.837 -6.213 1.00 97.50 105 ILE A O 1
ATOM 836 N N . THR A 1 106 ? 10.712 3.927 -4.258 1.00 96.62 106 THR A N 1
ATOM 837 C CA . THR A 1 106 ? 11.866 4.788 -4.512 1.00 96.62 106 THR A CA 1
ATOM 838 C C . THR A 1 106 ? 13.023 4.442 -3.572 1.00 96.62 106 THR A C 1
ATOM 840 O O . THR A 1 106 ? 12.806 4.063 -2.422 1.00 96.62 106 THR A O 1
ATOM 843 N N . PRO A 1 107 ? 14.281 4.567 -4.027 1.00 94.94 107 PRO A N 1
ATOM 844 C CA . PRO A 1 107 ? 15.451 4.186 -3.240 1.00 94.94 107 PRO A CA 1
ATOM 845 C C . PRO A 1 107 ? 15.756 5.182 -2.115 1.00 94.94 107 PRO A C 1
ATOM 847 O O . PRO A 1 107 ? 16.405 4.81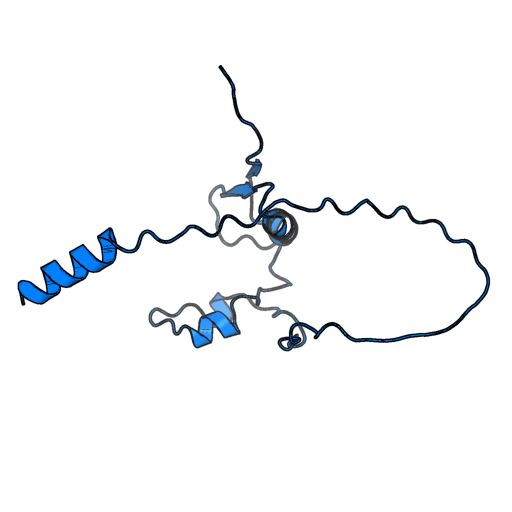6 -1.145 1.00 94.94 107 PRO A O 1
ATOM 850 N N . TRP A 1 108 ? 15.288 6.429 -2.222 1.00 95.50 108 TRP A N 1
ATOM 851 C CA . TRP A 1 108 ? 15.463 7.452 -1.185 1.00 95.50 108 TRP A CA 1
ATOM 852 C C . TRP A 1 108 ? 14.389 7.402 -0.089 1.00 95.50 108 TRP A C 1
ATOM 854 O O . TRP A 1 108 ? 14.523 8.096 0.915 1.00 95.50 108 TRP A O 1
ATOM 864 N N . ASN A 1 109 ? 13.335 6.594 -0.255 1.00 95.88 109 ASN A N 1
ATOM 865 C CA . ASN A 1 109 ? 12.312 6.376 0.765 1.00 95.88 109 ASN A CA 1
ATOM 866 C C . ASN A 1 109 ? 12.287 4.902 1.191 1.00 95.88 109 ASN A C 1
ATOM 868 O O . ASN A 1 109 ? 11.467 4.115 0.716 1.00 95.88 109 ASN A O 1
ATOM 872 N N . ASN A 1 110 ? 13.177 4.539 2.120 1.00 93.69 110 ASN A N 1
ATOM 873 C CA . ASN A 1 110 ? 13.297 3.168 2.630 1.00 93.69 110 ASN A CA 1
ATOM 874 C C . ASN A 1 110 ? 11.972 2.612 3.178 1.00 93.69 110 ASN A C 1
ATOM 876 O O . ASN A 1 110 ? 11.691 1.430 2.998 1.00 93.69 110 ASN A O 1
ATOM 880 N N . HIS A 1 111 ? 11.125 3.463 3.769 1.00 95.62 111 HIS A N 1
ATOM 881 C CA . HIS A 1 111 ? 9.828 3.046 4.303 1.00 95.62 111 HIS A CA 1
ATOM 882 C C . HIS A 1 111 ? 8.910 2.445 3.226 1.00 95.62 111 HIS A C 1
ATOM 884 O O . HIS A 1 111 ? 8.124 1.545 3.513 1.00 95.62 111 HIS A O 1
ATOM 890 N N . GLY A 1 112 ? 9.052 2.869 1.964 1.00 95.94 112 GLY A N 1
ATOM 891 C CA . GLY A 1 112 ? 8.283 2.310 0.851 1.00 95.94 112 GLY A CA 1
ATOM 892 C C . GLY A 1 112 ? 8.494 0.804 0.666 1.00 95.94 112 GLY A C 1
ATOM 893 O O . GLY A 1 112 ? 7.552 0.093 0.322 1.00 95.94 112 GLY A O 1
ATOM 894 N N . TYR A 1 113 ? 9.692 0.291 0.963 1.00 96.50 113 TYR A N 1
ATOM 895 C CA . TYR A 1 113 ? 9.965 -1.147 0.910 1.00 96.50 113 TYR A CA 1
ATOM 896 C C . TYR A 1 113 ? 9.264 -1.905 2.034 1.00 96.50 113 TYR A C 1
ATOM 898 O O . TYR A 1 113 ? 8.793 -3.020 1.822 1.00 96.50 113 TYR A O 1
ATOM 906 N N . ASP A 1 114 ? 9.190 -1.322 3.229 1.00 96.06 114 ASP A N 1
ATOM 907 C CA . ASP A 1 114 ? 8.507 -1.944 4.362 1.00 96.06 114 ASP A CA 1
ATOM 908 C C . ASP A 1 114 ? 7.005 -2.038 4.107 1.00 96.06 114 ASP A C 1
ATOM 910 O O . ASP A 1 114 ? 6.431 -3.116 4.248 1.00 96.06 114 ASP A O 1
ATOM 914 N N . VAL A 1 115 ? 6.398 -0.956 3.615 1.00 95.94 115 VAL A N 1
ATOM 915 C CA . VAL A 1 115 ? 4.988 -0.932 3.196 1.00 95.94 115 VAL A CA 1
ATOM 916 C C . VAL A 1 115 ? 4.722 -1.969 2.103 1.00 95.94 115 VAL A C 1
ATOM 918 O O . VAL A 1 115 ? 3.764 -2.734 2.207 1.00 95.94 115 VAL A O 1
ATOM 921 N N . ALA A 1 116 ? 5.588 -2.057 1.089 1.00 96.31 116 ALA A N 1
ATOM 922 C CA . ALA A 1 116 ? 5.435 -3.032 0.013 1.00 96.31 116 ALA A CA 1
ATOM 923 C C . ALA A 1 116 ? 5.492 -4.486 0.508 1.00 96.31 116 ALA A C 1
ATOM 925 O O . ALA A 1 116 ? 4.758 -5.324 -0.003 1.00 96.31 116 ALA A O 1
ATOM 926 N N . LYS A 1 117 ? 6.322 -4.789 1.516 1.00 95.81 117 LYS A N 1
ATOM 927 C CA . LYS A 1 117 ? 6.385 -6.124 2.136 1.00 95.81 117 LYS A CA 1
ATOM 928 C C . LYS A 1 117 ? 5.152 -6.417 2.990 1.00 95.81 117 LYS A C 1
ATOM 930 O O . LYS A 1 117 ? 4.573 -7.489 2.859 1.00 95.81 117 LYS A O 1
ATOM 935 N N . ILE A 1 118 ? 4.756 -5.480 3.856 1.00 95.94 118 ILE A N 1
ATOM 936 C CA . ILE A 1 118 ? 3.628 -5.661 4.786 1.00 95.94 118 ILE A CA 1
ATOM 937 C C . ILE A 1 118 ? 2.325 -5.883 4.014 1.00 95.94 118 ILE A C 1
ATOM 939 O O . ILE A 1 118 ? 1.537 -6.751 4.373 1.00 95.94 118 ILE A O 1
ATOM 943 N N . PHE A 1 119 ? 2.111 -5.128 2.937 1.00 96.81 119 PHE A N 1
ATOM 944 C CA . PHE A 1 119 ? 0.867 -5.147 2.168 1.00 96.81 119 PHE A CA 1
ATOM 945 C C . PHE A 1 119 ? 1.017 -5.813 0.795 1.00 96.81 119 PHE A C 1
ATOM 947 O O . PHE A 1 119 ? 0.236 -5.524 -0.109 1.00 96.81 119 PHE A O 1
ATOM 954 N N . ALA A 1 120 ? 2.002 -6.702 0.627 1.00 95.94 120 ALA A N 1
ATOM 955 C CA . ALA A 1 120 ? 2.367 -7.288 -0.666 1.00 95.94 120 ALA A CA 1
ATOM 956 C C . ALA A 1 120 ? 1.170 -7.882 -1.429 1.00 95.94 120 ALA A C 1
ATOM 958 O O . ALA A 1 120 ? 1.046 -7.678 -2.631 1.00 95.94 120 ALA A O 1
ATOM 959 N N . GLN A 1 121 ? 0.248 -8.551 -0.728 1.00 96.31 121 GLN A N 1
ATOM 960 C CA . GLN A 1 121 ? -0.911 -9.214 -1.345 1.00 96.31 121 GLN A CA 1
ATOM 961 C C . GLN A 1 121 ? -1.988 -8.241 -1.860 1.00 96.31 121 GLN A C 1
ATOM 963 O O . GLN A 1 121 ? -2.926 -8.651 -2.542 1.00 96.31 121 GLN A O 1
ATOM 968 N N . LYS A 1 122 ? -1.871 -6.941 -1.560 1.00 96.56 122 LYS A N 1
ATOM 969 C CA . LYS A 1 122 ? -2.774 -5.906 -2.085 1.00 96.56 122 LYS A CA 1
ATOM 970 C C . LYS A 1 122 ? -2.343 -5.378 -3.459 1.00 96.56 122 LYS A C 1
ATOM 972 O O . LYS A 1 122 ? -3.097 -4.610 -4.063 1.00 96.56 122 LYS A O 1
ATOM 977 N N . PHE A 1 123 ? -1.153 -5.749 -3.934 1.00 96.88 123 PHE A N 1
ATOM 978 C CA . PHE A 1 123 ? -0.539 -5.215 -5.150 1.00 96.88 123 PHE A CA 1
ATOM 979 C C . PHE A 1 123 ? -0.301 -6.308 -6.191 1.00 96.88 123 PHE A C 1
ATOM 981 O O . PHE A 1 123 ? 0.125 -7.405 -5.844 1.00 96.88 123 PHE A O 1
ATOM 988 N N . ASP A 1 124 ? -0.527 -5.998 -7.468 1.00 97.81 124 ASP A N 1
ATOM 989 C CA . ASP A 1 124 ? -0.184 -6.905 -8.575 1.00 97.81 124 ASP A CA 1
ATOM 990 C C . ASP A 1 124 ? 1.204 -6.608 -9.137 1.00 97.81 124 ASP A C 1
ATOM 992 O O . ASP A 1 124 ? 1.939 -7.511 -9.536 1.00 97.81 124 ASP A O 1
ATOM 996 N N . TYR A 1 125 ? 1.569 -5.325 -9.173 1.00 98.12 125 TYR A N 1
ATOM 997 C CA . TYR A 1 125 ? 2.796 -4.859 -9.798 1.00 98.12 125 TYR A CA 1
ATOM 998 C C . TYR A 1 125 ? 3.588 -3.945 -8.869 1.00 98.12 125 TYR A C 1
ATOM 1000 O O . TYR A 1 125 ? 3.038 -3.083 -8.180 1.00 98.12 125 TYR A O 1
ATOM 1008 N N . ILE A 1 126 ? 4.912 -4.084 -8.920 1.00 96.94 126 ILE A N 1
ATOM 1009 C CA . ILE A 1 126 ? 5.861 -3.223 -8.214 1.00 96.94 126 ILE A CA 1
ATOM 1010 C C . ILE A 1 126 ? 6.834 -2.638 -9.236 1.00 96.94 126 ILE A C 1
ATOM 1012 O O . ILE A 1 126 ? 7.541 -3.376 -9.917 1.00 96.94 126 ILE A O 1
ATOM 1016 N N . SER A 1 127 ? 6.893 -1.309 -9.320 1.00 96.81 127 SER A N 1
ATOM 1017 C CA . SER A 1 127 ? 7.817 -0.571 -10.182 1.00 96.81 127 SER A CA 1
ATOM 1018 C C . SER A 1 127 ? 8.864 0.175 -9.344 1.00 96.81 127 SER A C 1
ATOM 1020 O O . SER A 1 127 ? 8.582 1.265 -8.831 1.00 96.81 127 SER A O 1
ATOM 1022 N N . PRO A 1 128 ? 10.089 -0.360 -9.203 1.00 96.50 128 PRO A N 1
ATOM 1023 C CA . PRO A 1 128 ? 11.185 0.356 -8.560 1.00 96.50 128 PRO A CA 1
ATOM 1024 C C . PRO A 1 128 ? 11.704 1.507 -9.437 1.00 96.50 128 PRO A C 1
ATOM 1026 O O . PRO A 1 128 ? 12.015 1.333 -10.615 1.00 96.50 128 PRO A O 1
ATOM 1029 N N . VAL A 1 129 ? 11.845 2.697 -8.855 1.00 96.06 129 VAL A N 1
ATOM 1030 C CA . VAL A 1 129 ? 12.257 3.927 -9.554 1.00 96.06 129 VAL A CA 1
ATOM 1031 C C . VAL A 1 129 ? 13.765 4.143 -9.402 1.00 96.06 129 VAL A C 1
ATOM 1033 O O . VAL A 1 129 ? 14.212 5.010 -8.649 1.00 96.06 129 VAL A O 1
ATOM 1036 N N . TRP A 1 130 ? 14.564 3.305 -10.069 1.00 94.31 130 TRP A N 1
ATOM 1037 C CA . TRP A 1 130 ? 16.040 3.342 -9.979 1.00 94.31 130 TRP A CA 1
ATOM 1038 C C . TRP A 1 130 ? 16.732 3.658 -11.297 1.00 94.31 130 TRP A C 1
ATOM 1040 O O . TRP A 1 130 ? 17.840 4.193 -11.301 1.00 94.31 130 TRP A O 1
ATOM 1050 N N . PHE A 1 131 ? 16.107 3.300 -12.414 1.00 93.19 131 PHE A N 1
ATOM 1051 C CA . PHE A 1 131 ? 16.753 3.377 -13.712 1.00 93.19 131 PHE A CA 1
ATOM 1052 C C . PHE A 1 131 ? 16.621 4.771 -14.315 1.00 93.19 131 PHE A C 1
ATOM 1054 O O . PHE A 1 131 ? 15.558 5.388 -14.298 1.00 93.19 131 PHE A O 1
ATOM 1061 N N . ASN A 1 132 ? 17.726 5.246 -14.877 1.00 93.50 132 ASN A N 1
ATOM 1062 C CA . ASN A 1 132 ? 17.793 6.456 -15.676 1.00 93.50 132 ASN A CA 1
ATOM 1063 C C . ASN A 1 132 ? 18.488 6.098 -16.992 1.00 93.50 132 ASN A C 1
ATOM 1065 O O . ASN A 1 132 ? 19.535 5.446 -16.982 1.00 93.50 132 ASN A O 1
ATOM 1069 N N . VAL A 1 133 ? 17.895 6.506 -18.110 1.00 94.44 133 VAL A N 1
ATOM 1070 C CA . VAL A 1 133 ? 18.483 6.337 -19.438 1.00 94.44 133 VAL A CA 1
ATOM 1071 C C . VAL A 1 133 ? 19.292 7.586 -19.766 1.00 94.44 133 VAL A C 1
ATOM 1073 O O . VAL A 1 133 ? 18.749 8.687 -19.835 1.00 94.44 133 VAL A O 1
ATOM 1076 N N . LYS A 1 134 ? 20.595 7.410 -19.995 1.00 93.81 134 LYS A N 1
ATOM 1077 C CA . LYS A 1 134 ? 21.483 8.477 -20.469 1.00 93.81 134 LYS A CA 1
ATOM 1078 C C . LYS A 1 134 ? 21.638 8.385 -21.986 1.00 93.81 134 LYS A C 1
ATOM 1080 O O . LYS A 1 134 ? 21.689 7.280 -22.523 1.00 93.81 134 LYS A O 1
ATOM 1085 N N . ARG A 1 135 ? 21.682 9.542 -22.644 1.00 85.56 135 ARG A N 1
ATOM 1086 C CA . ARG A 1 135 ? 21.907 9.685 -24.086 1.00 85.56 135 ARG A CA 1
ATOM 1087 C C . ARG A 1 135 ? 23.382 9.914 -24.383 1.00 85.56 135 ARG A C 1
ATOM 1089 O O . ARG A 1 135 ? 24.029 10.586 -23.550 1.00 85.56 135 ARG A O 1
#

Organism: NCBI:txid433720

Sequence (135 aa):
MRYYLILFIRLCILYPIESTIGPGGHKSPSKNRDQTVLSASTDDEQPIVSRSKLQESSQLPHINIFERGLLEEDLTPASILANYQSYCSTCTDVRQFSNPTLIFITPWNNHGYDVAKIFAQKFDYISPVWFNVKR

pLDDT: mean 73.94, std 25.98, range [25.39, 98.12]

Radius of gyration: 23.89 Å; chains: 1; bounding box: 54×62×57 Å

Secondary structure (DSSP, 8-state):
-HHHHHHHHHHHHH-------------PPP---------------------------SS--SS-TTTTT---SS--HHHHHHHTT---GGGSS-----S--EEEE-TT-THHHHHHHHTGGG-SEEEE-------

Foldseek 3Di:
DVVVVVVVVVVVVPDDPPPPPDDDDDDDDDDDDDDDDDDDDDDDDDDDDDPDPPDPPDDAAQDAPVVVVVDDPDDDPVSCVVPVPHGNQNCLLPAPDDDAAEDEDEPVDPVSVVNCVSNVNNHDYYHYPDDDDDD